Protein AF-A0A0M0J635-F1 (afdb_monomer_lite)

Sequence (126 aa):
MAVHIVAFTAGLHVAAVGAHFGFKALGACFNHTGYDVRVTFLGIDYSVRSHETHHRKPTTNYAQYVMFWDRIMGSYREYESGWEAKDVSAAAGHAADGPAADRLPAWADPALEARAGHVAERAHAD

Radius of gyration: 20.93 Å; chains: 1; bounding box: 59×37×56 Å

Organism: NCBI:txid1460289

InterPro domains:
  IPR006694 Fatty acid hydroxylase [PF04116] (3-75)

pLDDT: mean 74.74, std 17.16, range [34.72, 94.88]

Foldseek 3Di:
DVLVVVCVVVVHDSVVSVVVVVVVVVLVVVLPPPDWDFDDDPQFTATSQLVVVCVVVVQASVDHGGCPVRVVVVRHDDHDDPADPVNVVVVVVVVVPPPDPPDDPLVPDVVNVVVVPDPDDDDDDD

Structure (mmCIF, N/CA/C/O backbone):
data_AF-A0A0M0J635-F1
#
_entry.id   AF-A0A0M0J635-F1
#
loop_
_atom_site.group_PDB
_atom_site.id
_atom_site.type_symbol
_atom_site.label_atom_id
_atom_site.label_alt_id
_atom_site.label_comp_id
_atom_site.label_asym_id
_atom_site.label_entity_id
_atom_site.label_seq_id
_atom_site.pdbx_PDB_ins_code
_atom_site.Cartn_x
_atom_site.Cartn_y
_atom_site.Cartn_z
_atom_site.occupancy
_atom_site.B_iso_or_equiv
_atom_site.auth_seq_id
_atom_site.auth_comp_id
_atom_site.auth_asym_id
_atom_site.auth_atom_id
_atom_site.pdbx_PDB_model_num
ATOM 1 N N . MET A 1 1 ? -8.074 16.055 18.260 1.00 70.75 1 MET A N 1
ATOM 2 C CA . MET A 1 1 ? -9.553 15.994 18.173 1.00 70.75 1 MET A CA 1
ATOM 3 C C . MET A 1 1 ? -10.038 14.923 17.193 1.00 70.75 1 MET A C 1
ATOM 5 O O . MET A 1 1 ? -10.758 14.036 17.624 1.00 70.75 1 MET A O 1
ATOM 9 N N . ALA A 1 2 ? -9.599 14.926 15.925 1.00 81.00 2 ALA A N 1
ATOM 10 C CA . ALA A 1 2 ? -10.066 13.969 14.907 1.00 81.00 2 ALA A CA 1
ATOM 11 C C . ALA A 1 2 ? -9.897 12.477 15.285 1.00 81.00 2 ALA A C 1
ATOM 13 O O . ALA A 1 2 ? -10.850 11.712 15.186 1.00 81.00 2 ALA A O 1
ATOM 14 N N . VAL A 1 3 ? -8.728 12.070 15.799 1.00 80.38 3 VAL A N 1
ATOM 15 C CA . VAL A 1 3 ? -8.452 10.664 16.178 1.00 80.38 3 VAL A CA 1
ATOM 16 C C . VAL A 1 3 ? -9.396 10.163 17.281 1.00 80.38 3 VAL A C 1
ATOM 18 O O . VAL A 1 3 ? -9.831 9.017 17.243 1.00 80.38 3 VAL A O 1
ATOM 21 N N . HIS A 1 4 ? -9.772 11.024 18.233 1.00 79.50 4 HIS A N 1
ATOM 22 C CA . HIS A 1 4 ? -10.718 10.669 19.297 1.00 79.50 4 HIS A CA 1
ATOM 23 C C . HIS A 1 4 ? -12.146 10.479 18.770 1.00 79.50 4 HIS A C 1
ATOM 25 O O . HIS A 1 4 ? -12.843 9.585 19.236 1.00 79.50 4 HIS A O 1
ATOM 31 N N . ILE A 1 5 ? -12.567 11.277 17.781 1.00 83.88 5 ILE A N 1
ATOM 32 C CA . ILE A 1 5 ? -13.887 11.144 17.144 1.00 83.88 5 ILE A CA 1
ATOM 33 C C . ILE A 1 5 ? -13.981 9.807 16.396 1.00 83.88 5 ILE A C 1
ATOM 35 O O . ILE A 1 5 ? -14.956 9.076 16.561 1.00 83.88 5 ILE A O 1
ATOM 39 N N . VAL A 1 6 ? -12.949 9.450 15.624 1.00 83.00 6 VAL A N 1
ATOM 40 C CA . VAL A 1 6 ? -12.881 8.157 14.918 1.00 83.00 6 VAL A CA 1
ATOM 41 C C . VAL A 1 6 ? -12.881 6.991 15.909 1.00 83.00 6 VAL A C 1
ATOM 43 O O . VAL A 1 6 ? -13.637 6.040 15.741 1.00 83.00 6 VAL A O 1
ATOM 46 N N . ALA A 1 7 ? -12.076 7.082 16.970 1.00 83.19 7 ALA A N 1
ATOM 47 C CA . ALA A 1 7 ? -12.013 6.063 18.014 1.00 83.19 7 ALA A CA 1
ATOM 48 C C . ALA A 1 7 ? -13.382 5.833 18.677 1.00 83.19 7 ALA A C 1
ATOM 50 O O . ALA A 1 7 ? -13.848 4.700 18.760 1.00 83.19 7 ALA A O 1
ATOM 51 N N . PHE A 1 8 ? -14.062 6.910 19.074 1.00 85.06 8 PHE A N 1
ATOM 52 C CA . PHE A 1 8 ? -15.377 6.835 19.706 1.00 85.06 8 PHE A CA 1
ATOM 53 C C . PHE A 1 8 ? -16.449 6.252 18.773 1.00 85.06 8 PHE A C 1
ATOM 55 O O . PHE A 1 8 ? -17.193 5.363 19.172 1.00 85.06 8 PHE A O 1
ATOM 62 N N . THR A 1 9 ? -16.506 6.714 17.520 1.00 89.69 9 THR A N 1
ATOM 63 C CA . THR A 1 9 ? -17.529 6.278 16.549 1.00 89.69 9 THR A CA 1
ATOM 64 C C . THR A 1 9 ? -17.343 4.837 16.079 1.00 89.69 9 THR A C 1
ATOM 66 O O . THR A 1 9 ? -18.330 4.143 15.856 1.00 89.69 9 THR A O 1
ATOM 69 N N . ALA A 1 10 ? -16.101 4.363 15.967 1.00 85.00 10 ALA A N 1
ATOM 70 C CA . ALA A 1 10 ? -15.795 2.985 15.586 1.00 85.00 10 ALA A CA 1
ATOM 71 C C . ALA A 1 10 ? -15.755 2.008 16.779 1.00 85.00 10 ALA A C 1
ATOM 73 O O . ALA A 1 10 ? -15.530 0.817 16.575 1.00 85.00 10 ALA A O 1
ATOM 74 N N . GLY A 1 11 ? -15.921 2.491 18.019 1.00 88.62 11 GLY A N 1
ATOM 75 C CA . GLY A 1 11 ? -15.759 1.674 19.228 1.00 88.62 11 GLY A CA 1
ATOM 76 C C . GLY A 1 11 ? -14.327 1.161 19.433 1.00 88.62 11 GLY A C 1
ATOM 77 O O . GLY A 1 11 ? -14.122 0.115 20.045 1.00 88.62 11 GLY A O 1
ATOM 78 N N . LEU A 1 12 ? -13.328 1.869 18.900 1.00 88.50 12 LEU A N 1
ATOM 79 C CA . LEU A 1 12 ? -11.918 1.483 18.936 1.00 88.50 12 LEU A CA 1
ATOM 80 C C . LEU A 1 12 ? -11.148 2.295 19.977 1.00 88.50 12 LEU A C 1
ATOM 82 O O . LEU A 1 12 ? -11.436 3.459 20.243 1.00 88.50 12 LEU A O 1
ATOM 86 N N . HIS A 1 13 ? -10.094 1.702 20.534 1.00 90.88 13 HIS A N 1
ATOM 87 C CA . HIS A 1 13 ? -9.217 2.415 21.453 1.00 90.88 13 HIS A CA 1
ATOM 88 C C . HIS A 1 13 ? -8.403 3.487 20.709 1.00 90.88 13 HIS A C 1
ATOM 90 O O . HIS A 1 13 ? -7.768 3.197 19.693 1.00 90.88 13 HIS A O 1
ATOM 96 N N . VAL A 1 14 ? -8.348 4.716 21.237 1.00 89.88 14 VAL A N 1
ATOM 97 C CA . VAL A 1 14 ? -7.663 5.845 20.574 1.00 89.88 14 VAL A CA 1
ATOM 98 C C . VAL A 1 14 ? -6.191 5.554 20.274 1.00 89.88 14 VAL A C 1
ATOM 100 O O . VAL A 1 14 ? -5.695 5.910 19.207 1.00 89.88 14 VAL A O 1
ATOM 103 N N . ALA A 1 15 ? -5.506 4.838 21.172 1.00 90.00 15 ALA A N 1
ATOM 104 C CA . ALA A 1 15 ? -4.116 4.440 20.960 1.00 90.00 15 ALA A CA 1
ATOM 105 C C . ALA A 1 15 ? -3.957 3.489 19.761 1.00 90.00 15 ALA A C 1
ATOM 107 O O . ALA A 1 15 ? -2.988 3.615 19.021 1.00 90.00 15 ALA A O 1
ATOM 108 N N . ALA A 1 16 ? -4.917 2.586 19.526 1.00 88.88 16 ALA A N 1
ATOM 109 C CA . ALA A 1 16 ? -4.878 1.671 18.386 1.00 88.88 16 ALA A CA 1
ATOM 110 C C . ALA A 1 16 ? -5.080 2.424 17.065 1.00 88.88 16 ALA A C 1
ATOM 112 O O . ALA A 1 16 ? -4.356 2.190 16.100 1.00 88.88 16 ALA A O 1
ATOM 113 N N . VAL A 1 17 ? -6.009 3.384 17.043 1.00 89.31 17 VAL A N 1
ATOM 114 C CA . VAL A 1 17 ? -6.234 4.260 15.884 1.00 89.31 17 VAL A CA 1
ATOM 115 C C . VAL A 1 17 ? -4.985 5.099 15.592 1.00 89.31 17 VAL A C 1
ATOM 117 O O . VAL A 1 17 ? -4.534 5.166 14.449 1.00 89.31 17 VAL A O 1
ATOM 120 N N . GLY A 1 18 ? -4.385 5.689 16.630 1.00 90.31 18 GLY A N 1
ATOM 121 C CA . GLY A 1 18 ? -3.137 6.442 16.513 1.00 90.31 18 GLY A CA 1
ATOM 122 C C . GLY A 1 18 ? -1.980 5.590 15.989 1.00 90.31 18 GLY A C 1
ATOM 123 O O . GLY A 1 18 ? -1.313 5.991 15.039 1.00 90.31 18 GLY A O 1
ATOM 124 N N . ALA A 1 19 ? -1.780 4.395 16.549 1.00 90.12 19 ALA A N 1
ATOM 125 C CA . ALA A 1 19 ? -0.744 3.465 16.106 1.00 90.12 19 ALA A CA 1
ATOM 126 C C . ALA A 1 19 ? -0.943 3.033 14.645 1.00 90.12 19 ALA A C 1
ATOM 128 O O . ALA A 1 19 ? 0.013 3.022 13.872 1.00 90.12 19 ALA A O 1
ATOM 129 N N . HIS A 1 20 ? -2.184 2.741 14.243 1.00 88.88 20 HIS A N 1
ATOM 130 C CA . HIS A 1 20 ? -2.508 2.366 12.870 1.00 88.88 20 HIS A CA 1
ATOM 131 C C . HIS A 1 20 ? -2.176 3.486 11.879 1.00 88.88 20 HIS A C 1
ATOM 133 O O . HIS A 1 20 ? -1.475 3.254 10.893 1.00 88.88 20 HIS A O 1
ATOM 139 N N . PHE A 1 21 ? -2.63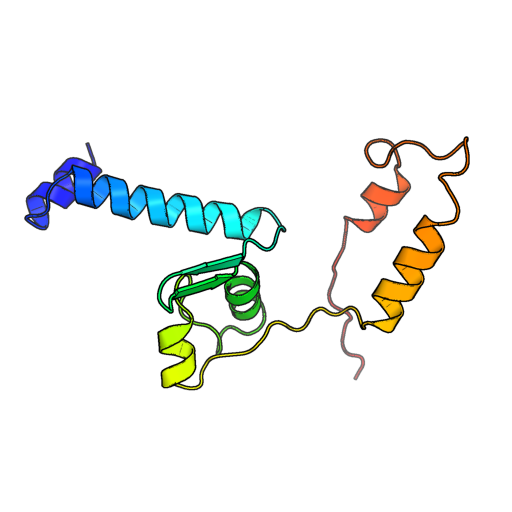3 4.712 12.147 1.00 90.62 21 PHE A N 1
ATOM 140 C CA . PHE A 1 21 ? -2.321 5.846 11.280 1.00 90.62 21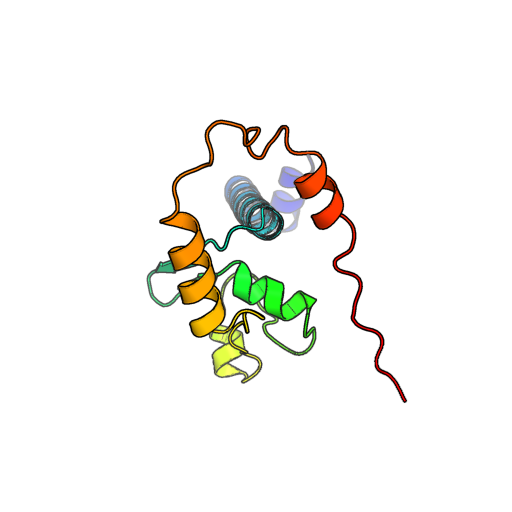 PHE A CA 1
ATOM 141 C C . PHE A 1 21 ? -0.830 6.174 11.269 1.00 90.62 21 PHE A C 1
ATOM 143 O O . PHE A 1 21 ? -0.293 6.442 10.199 1.00 90.62 21 PHE A O 1
ATOM 150 N N . GLY A 1 22 ? -0.153 6.094 12.417 1.00 92.38 22 GLY A N 1
ATOM 151 C CA . GLY A 1 22 ? 1.292 6.290 12.508 1.00 92.38 22 GLY A CA 1
ATOM 152 C C . GLY A 1 22 ? 2.059 5.295 11.641 1.00 92.38 22 GLY A C 1
ATOM 153 O O . GLY A 1 22 ? 2.875 5.702 10.819 1.00 92.38 22 GLY A O 1
ATOM 154 N N . PHE A 1 23 ? 1.742 4.003 11.747 1.00 89.69 23 PHE A N 1
ATOM 155 C CA . PHE A 1 23 ? 2.353 2.967 10.913 1.00 89.69 23 PHE A CA 1
ATOM 156 C C . PHE A 1 23 ? 2.123 3.224 9.418 1.00 89.69 23 PHE A C 1
ATOM 158 O O . PHE A 1 23 ? 3.064 3.175 8.625 1.00 89.69 23 PHE A O 1
ATOM 165 N N . LYS A 1 24 ? 0.886 3.561 9.026 1.00 87.12 24 LYS A N 1
ATOM 166 C CA . LYS A 1 24 ? 0.562 3.842 7.622 1.00 87.12 24 LYS A CA 1
ATOM 167 C C . LYS A 1 24 ? 1.272 5.082 7.087 1.00 87.12 24 LYS A C 1
ATOM 169 O O . LYS A 1 24 ? 1.779 5.046 5.967 1.00 87.12 24 LYS A O 1
ATOM 174 N N . ALA A 1 25 ? 1.327 6.146 7.884 1.00 88.94 25 ALA A N 1
ATOM 175 C CA . ALA A 1 25 ? 2.014 7.381 7.530 1.00 88.94 25 ALA A CA 1
ATOM 176 C C . ALA A 1 25 ? 3.517 7.144 7.351 1.00 88.94 25 ALA A C 1
ATOM 178 O O . ALA A 1 25 ? 4.074 7.549 6.339 1.00 88.94 25 ALA A O 1
ATOM 179 N N . LEU A 1 26 ? 4.159 6.417 8.272 1.00 88.38 26 LEU A N 1
ATOM 180 C CA . LEU A 1 26 ? 5.576 6.064 8.158 1.00 88.38 26 LEU A CA 1
ATOM 181 C C . LEU A 1 26 ? 5.862 5.251 6.892 1.00 88.38 26 LEU A C 1
ATOM 183 O O . LEU A 1 26 ? 6.777 5.586 6.143 1.00 88.38 26 LEU A O 1
ATOM 187 N N . GLY A 1 27 ? 5.056 4.223 6.614 1.00 84.81 27 GLY A N 1
ATOM 188 C CA . GLY A 1 27 ? 5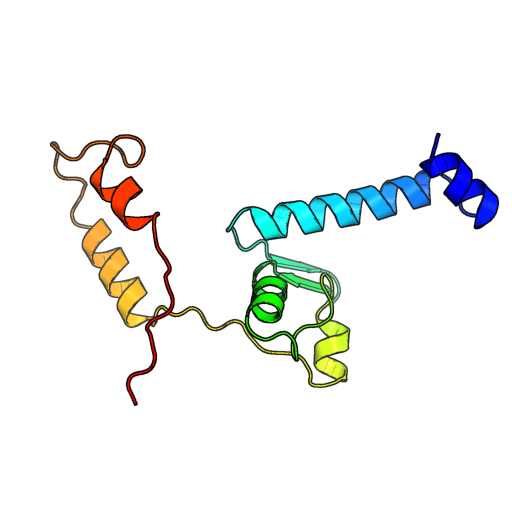.198 3.431 5.392 1.00 84.81 27 GLY A CA 1
ATOM 189 C C . GLY A 1 27 ? 5.000 4.259 4.116 1.00 84.81 27 GLY A C 1
ATOM 190 O O . GLY A 1 27 ? 5.740 4.087 3.152 1.00 84.81 27 GLY A O 1
ATOM 191 N N . ALA A 1 28 ? 4.056 5.205 4.115 1.00 84.50 28 ALA A N 1
ATOM 192 C CA . ALA A 1 28 ? 3.883 6.138 3.003 1.00 84.50 28 ALA A CA 1
ATOM 193 C C . ALA A 1 28 ? 5.100 7.060 2.832 1.00 84.50 28 ALA A C 1
ATOM 195 O O . ALA A 1 28 ? 5.570 7.238 1.712 1.00 84.50 28 ALA A O 1
ATOM 196 N N . CYS A 1 29 ? 5.662 7.585 3.925 1.00 86.69 29 CYS A N 1
ATOM 197 C CA . CYS A 1 29 ? 6.884 8.385 3.873 1.00 86.69 29 CYS A CA 1
ATOM 198 C C . CYS A 1 29 ? 8.047 7.595 3.267 1.00 86.69 29 CYS A C 1
ATOM 200 O O . CYS A 1 29 ? 8.717 8.115 2.379 1.00 86.69 29 CYS A O 1
ATOM 202 N N . PHE A 1 30 ? 8.261 6.338 3.680 1.00 85.00 30 PHE A N 1
ATOM 203 C CA . PHE A 1 30 ? 9.328 5.499 3.118 1.00 85.00 30 PHE A CA 1
ATOM 204 C C . PHE A 1 30 ? 9.199 5.325 1.604 1.00 85.00 30 PHE A C 1
ATOM 206 O O . PHE A 1 30 ? 10.208 5.409 0.901 1.00 85.00 30 PHE A O 1
ATOM 213 N N . ASN A 1 31 ? 7.968 5.205 1.100 1.00 81.88 31 ASN A N 1
ATOM 214 C CA . ASN A 1 31 ? 7.700 5.088 -0.331 1.00 81.88 31 ASN A CA 1
ATOM 215 C C . ASN A 1 31 ? 8.101 6.329 -1.149 1.00 81.88 31 ASN A C 1
ATOM 217 O O . ASN A 1 31 ? 8.284 6.217 -2.355 1.00 81.88 31 ASN A O 1
ATOM 221 N N . HIS A 1 32 ? 8.301 7.485 -0.509 1.00 82.69 32 HIS A N 1
ATOM 222 C CA . HIS A 1 32 ? 8.724 8.731 -1.159 1.00 82.69 32 HIS A CA 1
ATOM 223 C C . HIS A 1 32 ? 10.201 9.085 -0.946 1.00 82.69 32 HIS A C 1
ATOM 225 O O . HIS A 1 32 ? 10.657 10.120 -1.424 1.00 82.69 32 HIS A O 1
ATOM 231 N N . THR A 1 33 ? 10.974 8.251 -0.245 1.00 80.56 33 THR A N 1
ATOM 232 C CA . THR A 1 33 ? 12.394 8.549 0.018 1.00 80.56 33 THR A CA 1
ATOM 233 C C . THR A 1 33 ? 13.329 8.169 -1.135 1.00 80.56 33 THR A C 1
ATOM 235 O O . THR A 1 33 ? 14.507 8.507 -1.090 1.00 80.56 33 THR A O 1
ATOM 238 N N . GLY A 1 34 ? 12.839 7.442 -2.147 1.00 73.88 34 GLY A N 1
ATOM 239 C CA . GLY A 1 34 ? 13.653 6.887 -3.238 1.00 73.88 34 GLY A CA 1
ATOM 240 C C . GLY A 1 34 ? 14.540 5.700 -2.830 1.00 73.88 34 GLY A C 1
ATOM 241 O O . GLY A 1 34 ? 15.132 5.055 -3.694 1.00 73.88 34 GLY A O 1
ATOM 242 N N . TYR A 1 35 ? 14.606 5.371 -1.535 1.00 79.25 35 TYR A N 1
ATOM 243 C CA . TYR A 1 35 ? 15.323 4.212 -1.012 1.00 79.25 35 TYR A CA 1
ATOM 244 C C . TYR A 1 35 ? 14.407 2.992 -0.913 1.00 79.25 35 TYR A C 1
ATOM 246 O O . TYR A 1 35 ? 13.255 3.088 -0.488 1.00 79.25 35 TYR A O 1
ATOM 254 N N . ASP A 1 36 ? 14.939 1.817 -1.254 1.00 82.19 36 ASP A N 1
ATOM 255 C CA . ASP A 1 36 ? 14.218 0.560 -1.066 1.00 82.19 36 ASP A CA 1
ATOM 256 C C . ASP A 1 36 ? 14.397 0.049 0.367 1.00 82.19 36 ASP A C 1
ATOM 258 O O . ASP A 1 36 ? 15.442 -0.491 0.730 1.00 82.19 36 ASP A O 1
ATOM 262 N N . VAL A 1 37 ? 13.367 0.232 1.193 1.00 82.88 37 VAL A N 1
ATOM 263 C CA . VAL A 1 37 ? 13.301 -0.370 2.527 1.00 82.88 37 VAL A CA 1
ATOM 264 C C . VAL A 1 37 ? 12.636 -1.730 2.397 1.00 82.88 37 VAL A C 1
ATOM 266 O O . VAL A 1 37 ? 11.441 -1.806 2.110 1.00 82.88 37 VAL A O 1
ATOM 269 N N . ARG A 1 38 ? 13.407 -2.793 2.645 1.00 85.62 38 ARG A N 1
ATOM 270 C CA . ARG A 1 38 ? 12.909 -4.169 2.656 1.00 85.62 38 ARG A CA 1
ATOM 271 C C . ARG A 1 38 ? 12.846 -4.711 4.075 1.00 85.62 38 ARG A C 1
ATOM 273 O O . ARG A 1 38 ? 13.844 -4.708 4.791 1.00 85.62 38 ARG A O 1
ATOM 280 N N . VAL A 1 39 ? 11.678 -5.210 4.464 1.00 83.00 39 VAL A N 1
ATOM 281 C CA . VAL A 1 39 ? 11.467 -5.862 5.759 1.00 83.00 39 VAL A CA 1
ATOM 282 C C . VAL A 1 39 ? 10.813 -7.210 5.515 1.00 83.00 39 VAL A C 1
ATOM 284 O O . VAL A 1 39 ? 9.707 -7.283 4.983 1.00 83.00 39 VAL A O 1
ATOM 287 N N . THR A 1 40 ? 11.495 -8.274 5.933 1.00 83.31 40 THR A N 1
ATOM 288 C CA . THR A 1 40 ? 10.957 -9.633 5.893 1.00 83.31 40 THR A CA 1
ATOM 289 C C . THR A 1 40 ? 10.858 -10.174 7.314 1.00 83.31 40 THR A C 1
ATOM 291 O O . THR A 1 40 ? 11.875 -10.409 7.963 1.00 83.31 40 THR A O 1
ATOM 294 N N . PHE A 1 41 ? 9.636 -10.350 7.819 1.00 79.56 41 PHE A N 1
ATOM 295 C CA . PHE A 1 41 ? 9.398 -10.825 9.184 1.00 79.56 41 PHE A CA 1
ATOM 296 C C . PHE A 1 41 ? 8.126 -11.674 9.263 1.00 79.56 41 PHE A C 1
ATOM 298 O O . PHE A 1 41 ? 7.065 -11.229 8.842 1.00 79.56 41 PHE A O 1
ATOM 305 N N . LEU A 1 42 ? 8.219 -12.900 9.795 1.00 77.44 42 LEU A N 1
ATOM 306 C CA . LEU A 1 42 ? 7.079 -13.825 9.961 1.00 77.44 42 LEU A CA 1
ATOM 307 C C . LEU A 1 42 ? 6.197 -13.990 8.699 1.00 77.44 42 LEU A C 1
ATOM 309 O O . LEU A 1 42 ? 4.974 -14.041 8.782 1.00 77.44 42 LEU A O 1
ATOM 313 N N . GLY A 1 43 ? 6.806 -14.057 7.511 1.00 68.12 43 GLY A N 1
ATOM 314 C CA . GLY A 1 43 ? 6.075 -14.204 6.242 1.00 68.12 43 GLY A CA 1
ATOM 315 C C . GLY A 1 43 ? 5.493 -12.902 5.674 1.00 68.12 43 GLY A C 1
ATOM 316 O O . GLY A 1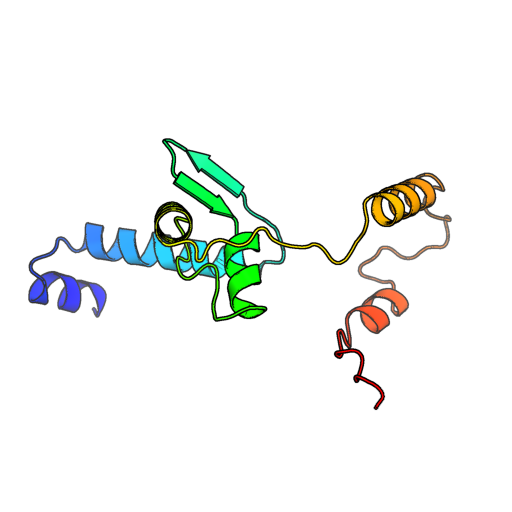 43 ? 4.967 -12.905 4.562 1.00 68.12 43 GLY A O 1
ATOM 317 N N . ILE A 1 44 ? 5.636 -11.781 6.384 1.00 75.69 44 ILE A N 1
ATOM 318 C CA . ILE A 1 44 ? 5.427 -10.444 5.829 1.00 75.69 44 ILE A CA 1
ATOM 319 C C . ILE A 1 44 ? 6.654 -10.099 4.995 1.00 75.69 44 ILE A C 1
ATOM 321 O O . ILE A 1 44 ? 7.767 -10.102 5.515 1.00 75.69 44 ILE A O 1
ATOM 325 N N . ASP A 1 45 ? 6.441 -9.808 3.715 1.00 80.31 45 ASP A N 1
ATOM 326 C CA . ASP A 1 45 ? 7.460 -9.286 2.808 1.00 80.31 45 ASP A CA 1
ATOM 327 C C . ASP A 1 45 ? 7.028 -7.892 2.361 1.00 80.31 45 ASP A C 1
ATOM 329 O O . ASP A 1 45 ? 6.107 -7.735 1.551 1.00 80.31 45 ASP A O 1
ATOM 333 N N . TYR A 1 46 ? 7.655 -6.895 2.977 1.00 83.31 46 TYR A N 1
ATOM 334 C CA . TYR A 1 46 ? 7.492 -5.488 2.664 1.00 83.31 46 TYR A CA 1
ATOM 335 C C . TYR A 1 46 ? 8.686 -5.009 1.848 1.00 83.31 46 TYR A C 1
ATOM 337 O O . TYR A 1 46 ? 9.835 -5.254 2.217 1.00 83.31 46 TYR A O 1
ATOM 345 N N . SER A 1 47 ? 8.412 -4.268 0.781 1.00 86.50 47 SER A N 1
ATOM 346 C CA . SER A 1 47 ? 9.421 -3.534 0.030 1.00 86.50 47 SER A CA 1
ATOM 347 C C . SER A 1 47 ? 8.787 -2.287 -0.575 1.00 86.50 47 SER A C 1
ATOM 349 O O . SER A 1 47 ? 7.749 -2.373 -1.236 1.00 86.50 47 SER A O 1
ATOM 351 N N . VAL A 1 48 ? 9.437 -1.138 -0.386 1.00 88.25 48 VAL A N 1
ATOM 352 C CA . VAL A 1 48 ? 9.054 0.140 -1.019 1.00 88.25 48 VAL A CA 1
ATOM 353 C C . VAL A 1 48 ? 8.952 -0.025 -2.535 1.00 88.25 48 VAL A C 1
ATOM 355 O O . VAL A 1 48 ? 7.996 0.402 -3.179 1.00 88.25 48 VAL A O 1
ATOM 358 N N . ARG A 1 49 ? 9.921 -0.734 -3.103 1.00 87.75 49 ARG A N 1
ATOM 359 C CA . ARG A 1 49 ? 10.020 -1.021 -4.527 1.00 87.75 49 ARG A CA 1
ATOM 360 C C . ARG A 1 49 ? 8.841 -1.856 -5.066 1.00 87.75 49 ARG A C 1
ATOM 362 O O . ARG A 1 49 ? 8.450 -1.710 -6.226 1.00 87.75 49 ARG A O 1
ATOM 369 N N . SER A 1 50 ? 8.217 -2.690 -4.232 1.00 88.50 50 SER A N 1
ATOM 370 C CA . SER A 1 50 ? 6.994 -3.405 -4.629 1.00 88.50 50 SER A CA 1
ATOM 371 C C . SER A 1 50 ? 5.820 -2.446 -4.836 1.00 88.50 50 SER A C 1
ATOM 373 O O . SER A 1 50 ? 5.078 -2.605 -5.804 1.00 88.50 50 SER A O 1
ATOM 375 N N . HIS A 1 51 ? 5.695 -1.416 -3.994 1.00 90.44 51 HIS A N 1
ATOM 376 C CA . HIS A 1 51 ? 4.692 -0.363 -4.162 1.00 90.44 51 HIS A CA 1
ATOM 377 C C . HIS A 1 51 ? 5.023 0.578 -5.330 1.00 90.44 51 HIS A C 1
ATOM 379 O O . HIS A 1 51 ? 4.135 0.994 -6.063 1.00 90.44 51 HIS A O 1
ATOM 385 N N . GLU A 1 52 ? 6.300 0.857 -5.576 1.00 88.12 52 GLU A N 1
ATOM 386 C CA . GLU A 1 52 ? 6.728 1.593 -6.773 1.00 88.12 52 GLU A CA 1
ATOM 387 C C . GLU A 1 52 ? 6.347 0.855 -8.072 1.00 88.12 52 GLU A C 1
ATOM 389 O O . GLU A 1 52 ? 5.948 1.471 -9.059 1.00 88.12 52 GLU A O 1
ATOM 394 N N . THR A 1 53 ? 6.396 -0.483 -8.070 1.00 89.50 53 THR A N 1
ATOM 395 C CA . THR A 1 53 ? 5.930 -1.292 -9.212 1.00 89.50 53 THR A CA 1
ATOM 396 C C . THR A 1 53 ? 4.456 -1.030 -9.519 1.00 89.50 53 THR A C 1
ATOM 398 O O . THR A 1 53 ? 4.097 -0.943 -10.690 1.00 89.50 53 THR A O 1
ATOM 401 N N . HIS A 1 54 ? 3.618 -0.838 -8.494 1.00 92.38 54 HIS A N 1
ATOM 402 C CA . HIS A 1 54 ? 2.208 -0.485 -8.665 1.00 92.38 54 HIS A CA 1
ATOM 403 C C . HIS A 1 54 ? 2.034 0.878 -9.343 1.00 92.38 54 HIS A C 1
ATOM 405 O O . HIS A 1 54 ? 1.249 0.992 -10.279 1.00 92.38 54 HIS A O 1
ATOM 411 N N . HIS A 1 55 ? 2.808 1.894 -8.946 1.00 89.88 55 HIS A N 1
ATOM 412 C CA . HIS A 1 55 ? 2.757 3.211 -9.600 1.00 89.88 55 HIS A CA 1
ATOM 413 C C . HIS A 1 55 ? 3.106 3.142 -11.092 1.00 89.88 55 HIS A C 1
ATOM 415 O O . HIS A 1 55 ? 2.538 3.884 -11.887 1.00 89.88 55 HIS A O 1
ATOM 421 N N . ARG A 1 56 ? 3.984 2.214 -11.495 1.00 89.50 56 ARG A N 1
ATOM 422 C CA . ARG A 1 56 ? 4.344 1.996 -12.911 1.00 89.50 56 ARG A CA 1
ATOM 423 C C . ARG A 1 56 ? 3.370 1.099 -13.661 1.00 89.50 56 ARG A C 1
ATOM 425 O O . ARG A 1 56 ? 3.130 1.300 -14.846 1.00 89.50 56 ARG A O 1
ATOM 432 N N . LYS A 1 57 ? 2.851 0.072 -12.990 1.00 91.12 57 LYS A N 1
ATOM 433 C CA . LYS A 1 57 ? 1.940 -0.941 -13.533 1.00 91.12 57 LYS A CA 1
ATOM 434 C C . LYS A 1 57 ? 0.726 -1.047 -12.586 1.00 91.12 57 LYS A C 1
ATOM 436 O O . LYS A 1 57 ? 0.681 -1.979 -11.776 1.00 91.12 57 LYS A O 1
ATOM 441 N N . PRO A 1 58 ? -0.279 -0.146 -12.692 1.00 92.62 58 PRO A N 1
ATOM 442 C CA . PRO A 1 58 ? -1.389 -0.030 -11.725 1.00 92.62 58 PRO A CA 1
ATOM 443 C C . PRO A 1 58 ? -2.293 -1.263 -11.599 1.00 92.62 58 PRO A C 1
ATOM 445 O O . PRO A 1 58 ? -3.122 -1.351 -10.696 1.00 92.62 58 PRO A O 1
ATOM 448 N N . THR A 1 59 ? -2.148 -2.229 -12.504 1.00 94.06 59 THR A N 1
ATOM 449 C CA . THR A 1 59 ? -2.857 -3.515 -12.498 1.00 94.06 59 THR A CA 1
ATOM 450 C C . THR A 1 59 ? -2.128 -4.609 -11.708 1.00 94.06 59 THR A C 1
ATOM 452 O O . THR A 1 59 ? -2.499 -5.779 -11.783 1.00 94.06 59 THR A O 1
ATOM 455 N N . THR A 1 60 ? -1.066 -4.256 -10.979 1.00 93.81 60 THR A N 1
ATOM 456 C CA . THR A 1 60 ? -0.198 -5.189 -10.246 1.00 93.81 60 THR A CA 1
ATOM 457 C C . THR A 1 60 ? 0.150 -4.633 -8.864 1.00 93.81 60 THR A C 1
ATOM 459 O O . THR A 1 60 ? 0.044 -3.425 -8.649 1.00 93.81 60 THR A O 1
ATOM 462 N N . ASN A 1 61 ? 0.554 -5.503 -7.930 1.00 92.94 61 ASN A N 1
ATOM 463 C CA . ASN A 1 61 ? 1.007 -5.152 -6.571 1.00 92.94 61 ASN A CA 1
ATOM 464 C C . ASN A 1 61 ? 0.062 -4.196 -5.814 1.00 92.94 61 ASN A C 1
ATOM 466 O O . ASN A 1 61 ? 0.468 -3.129 -5.358 1.00 92.94 61 ASN A O 1
ATOM 470 N N . TYR A 1 62 ? -1.212 -4.563 -5.685 1.00 92.19 62 TYR A N 1
ATOM 471 C CA . TYR A 1 62 ? -2.242 -3.710 -5.088 1.00 92.19 62 TYR A CA 1
ATOM 472 C C . TYR A 1 62 ? -2.019 -3.425 -3.601 1.00 92.19 62 TYR A C 1
ATOM 474 O O . TYR A 1 62 ? -2.381 -2.352 -3.111 1.00 92.19 62 TYR A O 1
ATOM 482 N N . ALA A 1 63 ? -1.469 -4.378 -2.847 1.00 89.12 63 ALA A N 1
ATOM 483 C CA . ALA A 1 63 ? -1.186 -4.144 -1.443 1.00 89.12 63 ALA A CA 1
ATOM 484 C C . ALA A 1 63 ? 0.009 -3.193 -1.290 1.00 89.12 63 ALA A C 1
ATOM 486 O O . ALA A 1 63 ? 1.015 -3.306 -1.974 1.00 89.12 63 ALA A O 1
ATOM 487 N N . GLN A 1 64 ? -0.058 -2.265 -0.336 1.00 84.62 64 GLN A N 1
ATOM 488 C CA . GLN A 1 64 ? 1.084 -1.386 -0.054 1.00 84.62 64 GLN A CA 1
ATOM 489 C C . GLN A 1 64 ? 2.127 -2.058 0.852 1.00 84.62 64 GLN A C 1
ATOM 491 O O . GLN A 1 64 ? 3.321 -1.833 0.689 1.00 84.62 64 GLN A O 1
ATOM 496 N N . TYR A 1 65 ? 1.682 -2.855 1.831 1.00 83.44 65 TYR A N 1
ATOM 497 C CA . TYR A 1 65 ? 2.553 -3.327 2.918 1.00 83.44 65 TYR A CA 1
ATOM 498 C C . TYR A 1 65 ? 2.852 -4.827 2.886 1.00 83.44 65 TYR A C 1
ATOM 500 O O . TYR A 1 65 ? 3.873 -5.262 3.407 1.00 83.44 65 TYR A O 1
ATOM 508 N N . VAL A 1 66 ? 1.944 -5.625 2.323 1.00 88.06 66 VAL A N 1
ATOM 509 C CA . VAL A 1 66 ? 1.980 -7.088 2.413 1.00 88.06 66 VAL A CA 1
ATOM 510 C C . VAL A 1 66 ? 1.695 -7.708 1.050 1.00 88.06 66 VAL A C 1
ATOM 512 O O . VAL A 1 66 ? 0.544 -7.859 0.658 1.00 88.06 66 VAL A O 1
ATOM 515 N N . MET A 1 67 ? 2.744 -8.132 0.343 1.00 90.69 67 MET A N 1
ATOM 516 C CA . MET A 1 67 ? 2.611 -8.773 -0.979 1.00 90.69 67 MET A CA 1
ATOM 517 C C . MET A 1 67 ? 1.945 -10.155 -0.936 1.00 90.69 67 MET A C 1
ATOM 519 O O . MET A 1 67 ? 1.653 -10.741 -1.974 1.00 90.69 67 MET A O 1
ATOM 523 N N . PHE A 1 68 ? 1.719 -10.705 0.259 1.00 89.19 68 PHE A N 1
ATOM 524 C CA . PHE A 1 68 ? 1.103 -12.015 0.466 1.00 89.19 68 PHE A CA 1
ATOM 525 C C . PHE A 1 68 ? -0.204 -12.186 -0.322 1.00 89.19 68 PHE A C 1
ATOM 527 O O . PHE A 1 68 ? -0.376 -13.189 -1.014 1.00 89.19 68 PHE A O 1
ATOM 534 N N . TRP A 1 69 ? -1.089 -11.188 -0.277 1.00 89.19 69 TRP A N 1
ATOM 535 C CA . TRP A 1 69 ? -2.364 -11.245 -0.989 1.00 89.19 69 TRP A CA 1
ATOM 536 C C . TRP A 1 69 ? -2.182 -11.166 -2.503 1.00 89.19 69 TRP A C 1
ATOM 538 O O . TRP A 1 69 ? -2.790 -11.952 -3.223 1.00 89.19 69 TRP A O 1
ATOM 548 N N . ASP A 1 70 ? -1.293 -10.298 -2.987 1.00 92.19 70 ASP A N 1
ATOM 549 C CA . ASP A 1 70 ? -0.972 -10.209 -4.413 1.00 92.19 70 ASP A CA 1
ATOM 550 C C . ASP A 1 70 ? -0.373 -11.508 -4.967 1.00 92.19 70 ASP A C 1
ATOM 552 O O . ASP A 1 70 ? -0.612 -11.867 -6.119 1.00 92.19 70 ASP A O 1
ATOM 556 N N . ARG A 1 71 ? 0.375 -12.254 -4.147 1.00 90.69 71 ARG A N 1
ATOM 557 C CA . ARG A 1 71 ? 0.905 -13.573 -4.524 1.00 90.69 71 ARG A CA 1
ATOM 558 C C . ARG A 1 71 ? -0.196 -14.618 -4.636 1.00 90.69 71 ARG A C 1
ATOM 560 O O . ARG A 1 71 ? -0.212 -15.361 -5.610 1.00 90.69 71 ARG A O 1
ATOM 567 N N . ILE A 1 72 ? -1.124 -14.655 -3.679 1.00 93.25 72 ILE A N 1
ATOM 568 C CA . ILE A 1 72 ? -2.267 -15.582 -3.719 1.00 93.25 72 ILE A CA 1
ATOM 569 C C . ILE A 1 72 ? -3.186 -15.269 -4.904 1.00 93.25 72 ILE A C 1
ATOM 571 O O . ILE A 1 72 ? -3.670 -16.183 -5.563 1.00 93.25 72 ILE A O 1
ATOM 575 N N . MET A 1 73 ? -3.412 -13.986 -5.188 1.00 94.88 73 MET A N 1
ATOM 576 C CA . MET A 1 73 ? -4.310 -13.539 -6.256 1.00 94.88 73 MET A CA 1
ATOM 577 C C . MET A 1 73 ? -3.633 -13.461 -7.634 1.00 94.88 73 MET A C 1
ATOM 579 O O . MET A 1 73 ? -4.303 -13.204 -8.630 1.00 94.88 73 MET A O 1
ATOM 583 N N . GLY A 1 74 ? -2.317 -13.685 -7.713 1.00 93.50 74 GLY A N 1
ATOM 584 C CA . GLY A 1 74 ? -1.554 -13.660 -8.964 1.00 93.50 74 GLY A CA 1
ATOM 585 C C . GLY A 1 74 ? -1.278 -12.263 -9.537 1.00 93.50 74 GLY A C 1
ATOM 586 O O . GLY A 1 74 ? -0.762 -12.157 -10.651 1.00 93.50 74 GLY A O 1
ATOM 587 N N . SER A 1 75 ? -1.578 -11.195 -8.793 1.00 94.06 75 SER A N 1
ATOM 588 C CA . SER A 1 75 ? -1.295 -9.799 -9.162 1.00 94.06 75 SER A CA 1
ATOM 589 C C . SER A 1 75 ? 0.128 -9.350 -8.813 1.00 94.06 75 SER A C 1
ATOM 591 O O . SER A 1 75 ? 0.514 -8.234 -9.161 1.00 94.06 75 SER A O 1
ATOM 593 N N . TYR A 1 76 ? 0.926 -10.201 -8.155 1.00 93.12 76 TYR A N 1
ATOM 594 C CA . TYR A 1 76 ? 2.314 -9.887 -7.825 1.00 93.12 76 TYR A CA 1
ATOM 595 C C . TYR A 1 76 ? 3.215 -9.832 -9.072 1.00 93.12 76 TYR A C 1
ATOM 597 O O . TYR A 1 76 ? 3.234 -10.741 -9.914 1.00 93.12 76 TYR A O 1
ATOM 605 N N . ARG A 1 77 ? 4.020 -8.776 -9.149 1.00 91.56 77 ARG A N 1
ATOM 606 C CA . ARG A 1 77 ? 5.131 -8.590 -10.077 1.00 91.56 77 ARG A CA 1
ATOM 607 C C . ARG A 1 77 ? 6.363 -8.152 -9.309 1.00 91.56 77 ARG A C 1
ATOM 609 O O . ARG A 1 77 ? 6.309 -7.267 -8.454 1.00 91.56 77 ARG A O 1
ATOM 616 N N . GLU A 1 78 ? 7.476 -8.794 -9.636 1.00 89.25 78 GLU A N 1
ATOM 617 C CA . GLU A 1 78 ? 8.778 -8.357 -9.167 1.00 89.25 78 GLU A CA 1
ATOM 618 C C . GLU A 1 78 ? 9.144 -7.034 -9.837 1.00 89.25 78 GLU A C 1
ATOM 620 O O . GLU A 1 78 ? 8.745 -6.746 -10.968 1.00 89.25 78 GLU A O 1
ATOM 625 N N . TYR A 1 79 ? 9.877 -6.205 -9.110 1.00 85.19 79 TYR A N 1
ATOM 626 C CA . TYR A 1 79 ? 10.318 -4.935 -9.643 1.00 85.19 79 TYR A CA 1
ATOM 627 C C . TYR A 1 79 ? 11.477 -5.123 -10.608 1.00 85.19 79 TYR A C 1
ATOM 629 O O . TYR A 1 79 ? 12.526 -5.662 -10.256 1.00 85.19 79 TYR A O 1
ATOM 637 N N . GLU A 1 80 ? 11.311 -4.566 -11.795 1.00 81.94 80 GLU A N 1
ATOM 638 C CA . GLU A 1 80 ? 12.336 -4.506 -12.824 1.00 81.94 80 GLU A CA 1
ATOM 639 C C . GLU A 1 80 ? 13.131 -3.203 -12.639 1.00 81.94 80 GLU A C 1
ATOM 641 O O . GLU A 1 80 ? 12.615 -2.100 -12.855 1.00 81.94 80 GLU A O 1
ATOM 646 N N . SER A 1 81 ? 14.393 -3.300 -12.204 1.00 69.50 81 SER A N 1
ATOM 647 C CA . SER A 1 81 ? 15.313 -2.167 -12.319 1.00 69.50 81 SER A CA 1
ATOM 648 C C . SER A 1 81 ? 15.721 -2.036 -13.780 1.00 69.50 81 SER A C 1
ATOM 650 O O . SER A 1 81 ? 16.238 -2.992 -14.343 1.00 69.50 81 SER A O 1
ATOM 652 N N . GLY A 1 82 ? 15.564 -0.855 -14.382 1.00 65.31 82 GLY A N 1
ATOM 653 C CA . GLY A 1 82 ? 16.020 -0.581 -15.756 1.00 65.31 82 GLY A CA 1
ATOM 654 C C . GLY A 1 82 ? 17.544 -0.606 -15.957 1.00 65.31 82 GLY A C 1
ATOM 655 O O . GLY A 1 82 ? 18.029 -0.085 -16.952 1.00 65.31 82 GLY A O 1
ATOM 656 N N . TRP A 1 83 ? 18.286 -1.159 -14.998 1.00 56.75 83 TRP A N 1
ATOM 657 C CA . TRP A 1 83 ? 19.727 -1.362 -15.022 1.00 56.75 83 TRP A CA 1
ATOM 658 C C . TRP A 1 83 ? 19.982 -2.862 -15.084 1.00 56.75 83 TRP A C 1
ATOM 660 O O . TRP A 1 83 ? 19.552 -3.597 -14.190 1.00 56.75 83 TRP A O 1
ATOM 670 N N . GLU A 1 84 ? 20.689 -3.310 -16.116 1.00 60.38 84 GLU A N 1
ATOM 671 C CA . GLU A 1 84 ? 21.150 -4.689 -16.202 1.00 60.38 84 GLU A CA 1
ATOM 672 C C . GLU A 1 84 ? 22.336 -4.898 -15.250 1.00 60.38 84 GLU A C 1
ATOM 674 O O . GLU A 1 84 ? 23.083 -3.969 -14.935 1.00 60.38 84 GLU A O 1
ATOM 679 N N . ALA A 1 85 ? 22.584 -6.139 -14.823 1.00 59.59 85 ALA A N 1
ATOM 680 C CA . ALA A 1 85 ? 23.716 -6.454 -13.941 1.00 59.59 85 ALA A CA 1
ATOM 681 C C . ALA A 1 85 ? 25.074 -5.992 -14.519 1.00 59.59 85 ALA A C 1
ATOM 683 O O . ALA A 1 85 ? 25.969 -5.576 -13.780 1.00 59.59 85 ALA A O 1
ATOM 684 N N . LYS A 1 86 ? 25.207 -6.000 -15.852 1.00 58.59 86 LYS A N 1
ATOM 685 C CA . LYS A 1 86 ? 26.370 -5.459 -16.575 1.00 58.59 86 LYS A CA 1
ATOM 686 C C . LYS A 1 86 ? 26.536 -3.944 -16.392 1.00 58.59 86 LYS A C 1
ATOM 688 O O . LYS A 1 86 ? 27.666 -3.476 -16.297 1.00 58.59 86 LYS A O 1
ATOM 693 N N . ASP A 1 87 ? 25.438 -3.199 -16.284 1.00 61.41 87 ASP A N 1
ATOM 694 C CA . ASP A 1 87 ? 25.446 -1.740 -16.143 1.00 61.41 87 ASP A CA 1
ATOM 695 C C . ASP A 1 87 ? 25.846 -1.349 -14.714 1.00 61.41 87 ASP A C 1
ATOM 697 O O . ASP A 1 87 ? 26.604 -0.403 -14.505 1.00 61.41 87 ASP A O 1
ATOM 701 N N . VAL A 1 88 ? 25.422 -2.147 -13.726 1.00 60.00 88 VAL A N 1
ATOM 702 C CA . VAL A 1 88 ? 25.847 -2.011 -12.324 1.00 60.00 88 VAL A CA 1
ATOM 703 C C . VAL A 1 88 ? 27.339 -2.330 -12.167 1.00 60.00 88 VAL A C 1
ATOM 705 O O . VAL A 1 88 ? 28.063 -1.590 -11.503 1.00 60.00 88 VAL A O 1
ATOM 708 N N . SER A 1 89 ? 27.827 -3.395 -12.816 1.00 56.28 89 SER A N 1
ATOM 709 C CA . SER A 1 89 ? 29.251 -3.758 -12.804 1.00 56.28 89 SER A CA 1
ATOM 710 C C . SER A 1 89 ? 30.130 -2.713 -13.500 1.00 56.28 89 SER A C 1
ATOM 712 O O . SER A 1 89 ? 31.236 -2.443 -13.036 1.00 56.28 89 SER A O 1
ATOM 714 N N . ALA A 1 90 ? 29.654 -2.112 -14.594 1.00 57.69 90 ALA A N 1
ATOM 715 C CA . ALA A 1 90 ? 30.364 -1.044 -15.296 1.00 57.69 90 ALA A CA 1
ATOM 716 C C . ALA A 1 90 ? 30.434 0.247 -14.459 1.00 57.69 90 ALA A C 1
ATOM 718 O O . ALA A 1 90 ? 31.492 0.872 -14.380 1.00 57.69 90 ALA A O 1
ATOM 719 N N . ALA A 1 91 ? 29.343 0.610 -13.774 1.00 57.62 91 ALA A N 1
ATOM 720 C CA . ALA A 1 91 ? 29.312 1.753 -12.861 1.00 57.62 91 ALA A CA 1
ATOM 721 C C . ALA A 1 91 ? 30.231 1.558 -11.641 1.00 57.62 91 ALA A C 1
ATOM 723 O O . ALA A 1 91 ? 30.929 2.488 -11.242 1.00 57.62 91 ALA A O 1
ATOM 724 N N . ALA A 1 92 ? 30.286 0.343 -11.083 1.00 56.25 92 ALA A N 1
ATOM 725 C CA . ALA A 1 92 ? 31.213 0.003 -10.003 1.00 56.25 92 ALA A CA 1
ATOM 726 C C . ALA A 1 92 ? 32.684 0.045 -10.459 1.00 56.25 92 ALA A C 1
ATOM 728 O O . ALA A 1 92 ? 33.545 0.489 -9.703 1.00 56.25 92 ALA A O 1
ATOM 729 N N . GLY A 1 93 ? 32.966 -0.350 -11.706 1.00 55.75 93 GLY A N 1
ATOM 730 C CA . GLY A 1 93 ? 34.292 -0.212 -12.316 1.00 55.75 93 GLY A CA 1
ATOM 731 C C . GLY A 1 93 ? 34.731 1.249 -12.476 1.00 55.75 93 GLY A C 1
ATOM 732 O O . GLY A 1 93 ? 35.871 1.574 -12.170 1.00 55.75 93 GLY A O 1
ATOM 733 N N . HIS A 1 94 ? 33.819 2.148 -12.859 1.00 52.09 94 HIS A N 1
ATOM 734 C CA . HIS A 1 94 ? 34.083 3.595 -12.942 1.00 52.09 94 HIS A CA 1
ATOM 735 C C . HIS A 1 94 ? 34.245 4.286 -11.578 1.00 52.09 94 HIS A C 1
ATOM 737 O O . HIS A 1 94 ? 34.790 5.382 -11.513 1.00 52.09 94 HIS A O 1
ATOM 743 N N . ALA A 1 95 ? 33.763 3.681 -10.489 1.00 51.34 95 ALA A N 1
ATOM 744 C CA . ALA A 1 95 ? 33.972 4.186 -9.131 1.00 5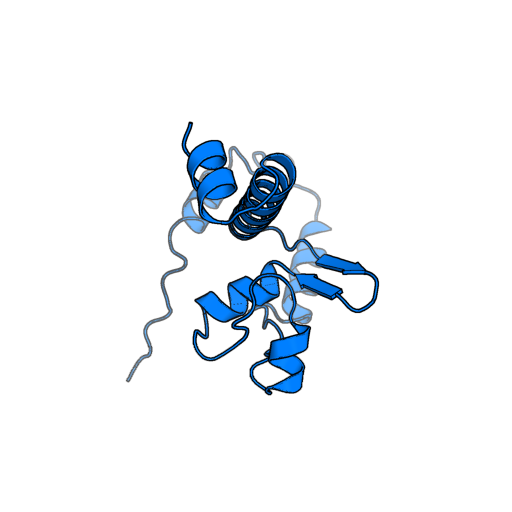1.34 95 ALA A CA 1
ATOM 745 C C . ALA A 1 95 ? 35.334 3.769 -8.538 1.00 51.34 95 ALA A C 1
ATOM 747 O O . ALA A 1 95 ? 35.752 4.331 -7.525 1.00 51.34 95 ALA A O 1
ATOM 748 N N . ALA A 1 96 ? 36.013 2.786 -9.146 1.00 50.66 96 ALA A N 1
ATOM 749 C CA . ALA A 1 96 ? 37.360 2.362 -8.761 1.00 50.66 96 ALA A CA 1
ATOM 750 C C . ALA A 1 96 ? 38.451 3.312 -9.289 1.00 50.66 96 ALA A C 1
ATOM 752 O O . ALA A 1 96 ? 39.523 3.402 -8.687 1.00 50.66 96 ALA A O 1
ATOM 753 N N . ASP A 1 97 ? 38.156 4.071 -10.348 1.00 55.66 97 ASP A N 1
ATOM 754 C CA . ASP A 1 97 ? 38.901 5.276 -10.699 1.00 55.66 97 ASP A CA 1
ATOM 755 C C . ASP A 1 97 ? 38.523 6.342 -9.664 1.00 55.66 97 ASP A C 1
ATOM 757 O O . ASP A 1 97 ? 37.473 6.980 -9.751 1.00 55.66 97 ASP A O 1
ATOM 761 N N . GLY A 1 98 ? 39.326 6.450 -8.600 1.00 51.72 98 GLY A N 1
ATOM 762 C CA . GLY A 1 98 ? 39.080 7.374 -7.491 1.00 51.72 98 GLY A CA 1
ATOM 763 C C . GLY A 1 98 ? 38.742 8.795 -7.971 1.00 51.72 98 GLY A C 1
ATOM 764 O O . GLY A 1 98 ? 39.113 9.176 -9.083 1.00 51.72 98 GLY A O 1
ATOM 765 N N . PRO A 1 99 ? 38.031 9.602 -7.160 1.00 53.25 99 PRO A N 1
ATOM 766 C CA . PRO A 1 99 ? 37.581 10.917 -7.593 1.00 53.25 99 PRO A CA 1
ATOM 767 C C . PRO A 1 99 ? 38.786 11.736 -8.058 1.00 53.25 99 PRO A C 1
ATOM 769 O O . PRO A 1 99 ? 39.710 11.983 -7.280 1.00 53.25 99 PRO A O 1
ATOM 772 N N . ALA A 1 100 ? 38.782 12.126 -9.336 1.00 60.62 100 ALA A N 1
ATOM 773 C CA . ALA A 1 100 ? 39.736 13.088 -9.862 1.00 60.62 100 ALA A CA 1
ATOM 774 C C . ALA A 1 100 ? 39.736 14.301 -8.919 1.00 60.62 100 ALA A C 1
ATOM 776 O O . ALA A 1 100 ? 38.673 14.757 -8.494 1.00 60.62 100 ALA A O 1
ATOM 777 N N . ALA A 1 101 ? 40.921 14.747 -8.500 1.00 59.12 101 ALA A N 1
ATOM 778 C CA . ALA A 1 101 ? 41.091 15.704 -7.401 1.00 59.12 101 ALA A CA 1
ATOM 779 C C . ALA A 1 101 ? 40.423 17.076 -7.650 1.00 59.12 101 ALA A C 1
ATOM 781 O O . ALA A 1 101 ? 40.342 17.901 -6.743 1.00 59.12 101 ALA A O 1
ATOM 782 N N . ASP A 1 102 ? 39.947 17.312 -8.869 1.00 62.41 102 ASP A N 1
ATOM 783 C CA . ASP A 1 102 ? 39.223 18.483 -9.352 1.00 62.41 102 ASP A CA 1
ATOM 784 C C . ASP A 1 102 ? 37.691 18.306 -9.382 1.00 62.41 102 ASP A C 1
ATOM 786 O O . ASP A 1 102 ? 36.962 19.261 -9.662 1.00 62.41 102 ASP A O 1
ATOM 790 N N . ARG A 1 103 ? 37.168 17.113 -9.072 1.00 60.59 103 ARG A N 1
ATOM 791 C CA . ARG A 1 103 ? 35.729 16.845 -9.071 1.00 60.59 103 ARG A CA 1
ATOM 792 C C . ARG A 1 103 ? 35.077 17.453 -7.833 1.00 60.59 103 ARG A C 1
ATOM 794 O O . ARG A 1 103 ? 35.318 17.025 -6.704 1.00 60.59 103 ARG A O 1
ATOM 801 N N . LEU A 1 104 ? 34.204 18.434 -8.058 1.00 60.16 104 LEU A N 1
ATOM 802 C CA . LEU A 1 104 ? 33.358 19.001 -7.011 1.00 60.16 104 LEU A CA 1
ATOM 803 C C . LEU A 1 104 ? 32.531 17.889 -6.339 1.00 60.16 104 LEU A C 1
ATOM 805 O O . LEU A 1 104 ? 32.121 16.933 -7.008 1.00 60.16 104 LEU A O 1
ATOM 809 N N . PRO A 1 105 ? 32.279 17.979 -5.021 1.00 62.59 105 PRO A N 1
ATOM 810 C CA . PRO A 1 105 ? 31.434 17.008 -4.343 1.00 62.59 105 PRO A CA 1
ATOM 811 C C . PRO A 1 105 ? 30.049 16.978 -4.999 1.00 62.59 105 PRO A C 1
ATOM 813 O O . PRO A 1 105 ? 29.592 17.986 -5.524 1.00 62.59 105 PRO A O 1
ATOM 816 N N . ALA A 1 106 ? 29.366 15.831 -4.958 1.00 61.19 106 ALA A N 1
ATOM 817 C CA . ALA A 1 106 ? 28.126 15.598 -5.710 1.00 61.19 106 ALA A CA 1
ATOM 818 C C . ALA A 1 106 ? 27.021 16.653 -5.480 1.00 61.19 106 ALA A C 1
ATOM 820 O O . ALA A 1 106 ? 26.205 16.881 -6.363 1.00 61.19 106 ALA A O 1
ATOM 821 N N . TRP A 1 107 ? 27.015 17.315 -4.318 1.00 61.78 107 TRP A N 1
ATOM 822 C CA . TRP A 1 107 ? 26.085 18.399 -3.980 1.00 61.78 107 TRP A CA 1
ATOM 823 C C . TRP A 1 107 ? 26.445 19.763 -4.604 1.00 61.78 107 TRP A C 1
ATOM 825 O O . TRP A 1 107 ? 25.643 20.686 -4.545 1.00 61.78 107 TRP A O 1
ATOM 835 N N . ALA A 1 108 ? 27.644 19.903 -5.170 1.00 61.12 108 ALA A N 1
ATOM 836 C CA . ALA A 1 108 ? 28.182 21.116 -5.783 1.00 61.12 108 ALA A CA 1
ATOM 837 C C . ALA A 1 108 ? 28.481 20.944 -7.285 1.00 61.12 108 ALA A C 1
ATOM 839 O O . ALA A 1 108 ? 29.013 21.864 -7.902 1.00 61.12 108 ALA A O 1
ATOM 840 N N . ASP A 1 109 ? 28.175 19.780 -7.873 1.00 64.44 109 ASP A N 1
ATOM 841 C CA . ASP A 1 109 ? 28.354 19.517 -9.303 1.00 64.44 109 ASP A CA 1
ATOM 842 C C . ASP A 1 109 ? 27.092 19.950 -10.083 1.00 64.44 109 ASP A C 1
ATOM 844 O O . ASP A 1 109 ? 26.086 19.230 -10.073 1.00 64.44 109 ASP A O 1
ATOM 848 N N . PRO A 1 110 ? 27.116 21.094 -10.800 1.00 57.81 110 PRO A N 1
ATOM 849 C CA . PRO A 1 110 ? 25.963 21.580 -11.562 1.00 57.81 110 PRO A CA 1
ATOM 850 C C . PRO A 1 110 ? 25.586 20.636 -12.708 1.00 57.81 110 PRO A C 1
ATOM 852 O O . PRO A 1 110 ? 24.444 20.635 -13.170 1.00 57.81 110 PRO A O 1
ATOM 855 N N . ALA A 1 111 ? 26.519 19.788 -13.155 1.00 58.19 111 ALA A N 1
ATOM 856 C CA . ALA A 1 111 ? 26.211 18.777 -14.142 1.00 58.19 111 ALA A CA 1
ATOM 857 C C . ALA A 1 111 ? 25.361 17.655 -13.544 1.00 58.19 111 ALA A C 1
ATOM 859 O O . ALA A 1 111 ? 24.678 17.005 -14.319 1.00 58.19 111 ALA A O 1
ATOM 860 N N . LEU A 1 112 ? 25.393 17.384 -12.230 1.00 56.84 112 LEU A N 1
ATOM 861 C CA . LEU A 1 112 ? 24.553 16.368 -11.578 1.00 56.84 112 LEU A CA 1
ATOM 862 C C . LEU A 1 112 ? 23.100 16.850 -11.424 1.00 56.84 112 LEU A C 1
ATOM 864 O O . LEU A 1 112 ? 22.174 16.091 -11.708 1.00 56.84 112 LEU A O 1
ATOM 868 N N . GLU A 1 113 ? 22.902 18.124 -11.074 1.00 51.16 113 GLU A N 1
ATOM 869 C CA . GLU A 1 113 ? 21.567 18.743 -11.045 1.00 51.16 113 GLU A CA 1
ATOM 870 C C . GLU A 1 113 ? 20.914 18.758 -12.433 1.00 51.16 113 GLU A C 1
ATOM 872 O O . GLU A 1 113 ? 19.733 18.437 -12.569 1.00 51.16 113 GLU A O 1
ATOM 877 N N . ALA A 1 114 ? 21.699 19.006 -13.488 1.00 48.56 114 ALA A N 1
ATOM 878 C CA . ALA A 1 114 ? 21.214 18.979 -14.867 1.00 48.56 114 ALA A CA 1
ATOM 879 C C . ALA A 1 114 ? 20.716 17.593 -15.339 1.00 48.56 114 ALA A C 1
ATOM 881 O O . ALA A 1 114 ? 19.925 17.528 -16.275 1.00 48.56 114 ALA A O 1
ATOM 882 N N . ARG A 1 115 ? 21.146 16.487 -14.705 1.00 54.12 115 ARG A N 1
ATOM 883 C CA . ARG A 1 115 ? 20.698 15.100 -15.018 1.00 54.12 115 ARG A CA 1
ATOM 884 C C . ARG A 1 115 ? 19.528 14.648 -14.152 1.00 54.12 115 ARG A C 1
ATOM 886 O O . ARG A 1 115 ? 18.853 13.688 -14.508 1.00 54.12 115 ARG A O 1
ATOM 893 N N . ALA A 1 116 ? 19.315 15.297 -13.008 1.00 53.34 116 ALA A N 1
ATOM 894 C CA . ALA A 1 116 ? 18.179 15.024 -12.133 1.00 53.34 116 ALA A CA 1
ATOM 895 C C . ALA A 1 116 ? 16.872 15.623 -12.691 1.00 53.34 116 ALA A C 1
ATOM 897 O O . ALA A 1 116 ? 15.784 15.135 -12.386 1.00 53.34 116 ALA A O 1
ATOM 898 N N . GLY A 1 117 ? 16.974 16.644 -13.549 1.00 43.84 117 GLY A N 1
ATOM 899 C CA . GLY A 1 117 ? 15.868 17.141 -14.358 1.00 43.84 117 GLY A CA 1
ATOM 900 C C . GLY A 1 117 ? 15.653 16.274 -15.601 1.00 43.84 117 GLY A C 1
ATOM 901 O O . GLY A 1 117 ? 16.527 16.195 -16.453 1.00 43.84 117 GLY A O 1
ATOM 902 N N . HIS A 1 118 ? 14.458 15.691 -15.725 1.00 41.06 118 HIS A N 1
ATOM 903 C CA . HIS A 1 118 ? 13.956 14.918 -16.873 1.00 41.06 118 HIS A CA 1
ATOM 904 C C . HIS A 1 118 ? 14.355 13.434 -16.934 1.00 41.06 118 HIS A C 1
ATOM 906 O O . HIS A 1 118 ? 14.984 12.971 -17.882 1.00 41.06 118 HIS A O 1
ATOM 912 N N . VAL A 1 119 ? 13.780 12.630 -16.033 1.00 45.41 119 VAL A N 1
ATOM 913 C CA . VAL A 1 119 ? 13.274 11.310 -16.456 1.00 45.41 119 VAL A CA 1
ATOM 914 C C . VAL A 1 119 ? 11.992 11.560 -17.263 1.00 45.41 119 VAL A C 1
ATOM 916 O O . VAL A 1 119 ? 10.883 11.365 -16.780 1.00 45.41 119 VAL A O 1
ATOM 919 N N . ALA A 1 120 ? 12.143 12.119 -18.464 1.00 37.94 120 ALA A N 1
ATOM 920 C CA . ALA A 1 120 ? 11.077 12.157 -19.453 1.00 37.94 120 ALA A CA 1
ATOM 921 C C . ALA A 1 120 ? 11.084 10.810 -20.181 1.00 37.94 120 ALA A C 1
ATOM 923 O O . ALA A 1 120 ? 12.130 10.366 -20.660 1.00 37.94 120 ALA A O 1
ATOM 924 N N . GLU A 1 121 ? 9.922 10.157 -20.211 1.00 38.22 121 GLU A N 1
ATOM 925 C CA . GLU A 1 121 ? 9.631 8.990 -21.041 1.00 38.22 121 GLU A CA 1
ATOM 926 C C . GLU A 1 121 ? 10.284 9.118 -22.421 1.00 38.22 121 GLU A C 1
ATOM 928 O O . GLU A 1 121 ? 10.140 10.134 -23.107 1.00 38.22 121 GLU A O 1
ATOM 933 N N . ARG A 1 122 ?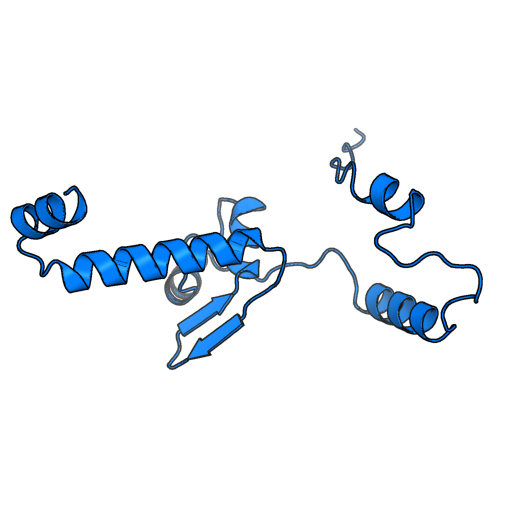 10.987 8.065 -22.856 1.00 34.72 122 ARG A N 1
ATOM 934 C CA . ARG A 1 122 ? 11.319 7.931 -24.273 1.00 34.72 122 ARG A CA 1
ATOM 935 C C . ARG A 1 122 ? 10.001 7.846 -25.033 1.00 34.72 122 ARG A C 1
ATOM 937 O O . ARG A 1 122 ? 9.278 6.865 -24.887 1.00 34.72 122 ARG A O 1
ATOM 944 N N . ALA A 1 123 ? 9.717 8.863 -25.840 1.00 38.72 123 ALA A N 1
ATOM 945 C CA . ALA A 1 123 ? 8.650 8.811 -26.821 1.00 38.72 123 ALA A CA 1
ATOM 946 C C . ALA A 1 123 ? 8.843 7.566 -27.700 1.00 38.72 123 ALA A C 1
ATOM 948 O O . ALA A 1 123 ? 9.921 7.349 -28.262 1.00 38.72 123 ALA A O 1
ATOM 949 N N . HIS A 1 124 ? 7.803 6.739 -27.776 1.00 35.22 124 HIS A N 1
ATOM 950 C CA . HIS A 1 124 ? 7.705 5.690 -28.779 1.00 35.22 124 HIS A CA 1
ATOM 951 C C . HIS A 1 124 ? 7.694 6.354 -30.162 1.00 35.22 124 HIS A C 1
ATOM 953 O O . HIS A 1 124 ? 6.896 7.255 -30.406 1.00 35.22 124 HIS A O 1
ATOM 959 N N . ALA A 1 125 ? 8.624 5.950 -31.026 1.00 38.94 125 ALA A N 1
ATOM 960 C CA . ALA A 1 125 ? 8.590 6.287 -32.441 1.00 38.94 125 ALA A CA 1
ATOM 961 C C . ALA A 1 125 ? 7.672 5.282 -33.148 1.00 38.94 125 ALA A C 1
ATOM 963 O O . ALA A 1 125 ? 7.853 4.074 -32.962 1.00 38.94 125 ALA A O 1
ATOM 964 N N . ASP A 1 126 ? 6.701 5.807 -33.894 1.00 42.78 126 ASP A N 1
ATOM 965 C CA . ASP A 1 126 ? 5.836 5.064 -34.817 1.00 42.78 126 ASP A CA 1
ATOM 966 C C . ASP A 1 126 ? 6.624 4.476 -36.002 1.00 42.78 126 ASP A C 1
ATOM 968 O O . ASP A 1 126 ? 7.578 5.143 -36.478 1.00 42.78 126 ASP A O 1
#

Secondary structure (DSSP, 8-state):
-HHHHHHHHHT--HHHHHHHHHHHHHHHHHHTSSS--EEEETTEEEEHHHHHHHHHSTTS---SS-THHHHHHT-------SS-HHHHHHHHHHHHSPPPTT---TTT-HHHHHHHS-----PPP-